Protein AF-A0A3D5CWH2-F1 (afdb_monomer_lite)

Sequence (52 aa):
LVPGPPFSVHKEEVATHYHAHYVLTELASITMEKGLKGQYPAEETAWLLSPR

pLDDT: mean 93.61, std 5.99, range [66.62, 98.62]

Radius of gyration: 12.45 Å; chains: 1; bounding box: 27×25×27 Å

Structure (mmCIF, N/CA/C/O backbone):
data_AF-A0A3D5CWH2-F1
#
_entry.id   AF-A0A3D5CWH2-F1
#
loop_
_atom_site.group_PDB
_atom_site.id
_atom_site.type_symbol
_atom_site.label_atom_id
_atom_site.label_alt_id
_atom_site.label_comp_id
_atom_site.label_asym_id
_atom_site.label_entity_id
_atom_site.label_seq_id
_atom_site.pdbx_PDB_ins_code
_atom_site.Cartn_x
_atom_site.Cartn_y
_atom_site.Cartn_z
_atom_site.occupancy
_atom_site.B_iso_or_equiv
_atom_site.auth_seq_id
_atom_site.auth_comp_id
_atom_site.auth_asym_id
_atom_site.auth_atom_id
_atom_site.pdbx_PDB_model_num
ATOM 1 N N . LEU A 1 1 ? -9.686 16.641 0.980 1.00 66.62 1 LEU A N 1
ATOM 2 C CA . LEU A 1 1 ? -8.433 15.963 1.384 1.00 66.62 1 LEU A CA 1
ATOM 3 C C . LEU A 1 1 ? -8.348 15.972 2.901 1.00 66.62 1 LEU A C 1
ATOM 5 O O . LEU A 1 1 ? -8.432 17.045 3.487 1.00 66.62 1 LEU A O 1
ATOM 9 N N . VAL A 1 2 ? -8.255 14.799 3.529 1.00 78.69 2 VAL A N 1
ATOM 10 C CA . VAL A 1 2 ? -8.001 14.701 4.975 1.00 78.69 2 VAL A CA 1
ATOM 11 C C . VAL A 1 2 ? -6.511 14.989 5.195 1.00 78.69 2 VAL A C 1
ATOM 13 O O . VAL A 1 2 ? -5.689 14.394 4.496 1.00 78.69 2 VAL A O 1
ATOM 16 N N . PRO A 1 3 ? -6.132 15.897 6.110 1.00 85.81 3 PRO A N 1
ATOM 17 C CA . PRO A 1 3 ? -4.723 16.182 6.369 1.00 85.81 3 PRO A CA 1
ATOM 18 C C . PRO A 1 3 ? -4.040 14.931 6.930 1.00 85.81 3 PRO A C 1
ATOM 20 O O . PRO A 1 3 ? -4.585 14.307 7.838 1.00 85.81 3 PRO A O 1
ATOM 23 N N . GLY A 1 4 ? -2.876 14.544 6.412 1.00 83.81 4 GLY A N 1
ATOM 24 C CA . GLY A 1 4 ? -2.111 13.412 6.949 1.00 83.81 4 GLY A CA 1
ATOM 25 C C . GLY A 1 4 ? -1.403 13.725 8.279 1.00 83.81 4 GLY A C 1
ATOM 26 O O . GLY A 1 4 ? -1.499 14.852 8.772 1.00 83.81 4 GLY A O 1
ATOM 27 N N . PRO A 1 5 ? -0.675 12.750 8.861 1.00 86.19 5 PRO A N 1
ATOM 28 C CA . PRO A 1 5 ? -0.635 11.334 8.483 1.00 86.19 5 PRO A CA 1
ATOM 29 C C . PRO A 1 5 ? -1.729 10.472 9.168 1.00 86.19 5 PRO A C 1
ATOM 31 O O . PRO A 1 5 ? -2.297 10.886 10.184 1.00 86.19 5 PRO A O 1
ATOM 34 N N . PRO A 1 6 ? -2.009 9.264 8.633 1.00 89.31 6 PRO A N 1
ATOM 35 C CA . PRO A 1 6 ? -1.609 8.819 7.294 1.00 89.31 6 PRO A CA 1
ATOM 36 C C . PRO A 1 6 ? -2.315 9.640 6.200 1.00 89.31 6 PRO A C 1
ATOM 38 O O . PRO A 1 6 ? -3.424 10.138 6.405 1.00 89.31 6 PRO A O 1
ATOM 41 N N . PHE A 1 7 ? -1.638 9.833 5.066 1.00 92.06 7 PHE A N 1
ATOM 42 C CA . PHE A 1 7 ? -2.246 10.407 3.863 1.00 92.06 7 PHE A CA 1
ATOM 43 C C . PHE A 1 7 ? -3.030 9.321 3.118 1.00 92.06 7 PHE A C 1
ATOM 45 O O . PHE A 1 7 ? -2.667 8.149 3.175 1.00 92.06 7 PHE A O 1
ATOM 52 N N . SER A 1 8 ? -4.098 9.715 2.424 1.00 92.94 8 SER A N 1
ATOM 53 C CA . SER A 1 8 ? -4.813 8.824 1.506 1.00 92.94 8 SER A CA 1
ATOM 54 C C . SER A 1 8 ? -4.040 8.740 0.194 1.00 92.94 8 SER A C 1
ATOM 56 O O . SER A 1 8 ? -3.777 9.782 -0.400 1.00 92.94 8 SER A O 1
ATOM 58 N N . VAL A 1 9 ? -3.712 7.528 -0.252 1.00 94.00 9 VAL A N 1
ATOM 59 C CA . VAL A 1 9 ? -2.977 7.270 -1.499 1.00 94.00 9 VAL A CA 1
ATOM 60 C C . VAL A 1 9 ? -3.874 6.457 -2.425 1.00 94.00 9 VAL A C 1
ATOM 62 O O . VAL A 1 9 ? -4.368 5.402 -2.033 1.00 94.00 9 VAL A O 1
ATOM 65 N N . HIS A 1 10 ? -4.100 6.949 -3.642 1.00 93.56 10 HIS A N 1
ATOM 66 C CA . HIS A 1 10 ? -4.913 6.252 -4.642 1.00 93.56 10 HIS A CA 1
ATOM 67 C C . HIS A 1 10 ? -4.081 5.237 -5.439 1.00 93.56 10 HIS A C 1
ATOM 69 O O . HIS A 1 10 ? -2.863 5.372 -5.573 1.00 93.56 10 HIS A O 1
ATOM 75 N N . LYS A 1 11 ? -4.744 4.234 -6.024 1.00 95.75 11 LYS A N 1
ATOM 76 C CA . LYS A 1 11 ? -4.114 3.198 -6.861 1.00 95.75 11 LYS A CA 1
ATOM 77 C C . LYS A 1 11 ? -3.297 3.788 -8.015 1.00 95.75 11 LYS A C 1
ATOM 79 O O . LYS A 1 11 ? -2.225 3.278 -8.332 1.00 95.75 11 LYS A O 1
ATOM 84 N N . GLU A 1 12 ? -3.757 4.887 -8.605 1.00 96.75 12 GLU A N 1
ATOM 85 C CA . GLU A 1 12 ? -3.069 5.602 -9.683 1.00 96.75 12 GLU A CA 1
ATOM 86 C C . GLU A 1 12 ? -1.740 6.210 -9.219 1.00 96.75 12 GLU A C 1
ATOM 88 O O . GLU A 1 12 ? -0.770 6.231 -9.978 1.00 96.75 12 GLU A O 1
ATOM 93 N N . GLU A 1 13 ? -1.663 6.670 -7.970 1.00 97.25 13 GLU A N 1
ATOM 94 C CA . GLU A 1 13 ? -0.432 7.200 -7.379 1.00 97.25 13 GLU A CA 1
ATOM 95 C C . GLU A 1 13 ? 0.566 6.066 -7.115 1.00 97.25 13 GLU A C 1
ATOM 97 O O . GLU A 1 13 ? 1.731 6.169 -7.502 1.00 97.25 13 GLU A O 1
ATOM 102 N N . VAL A 1 14 ? 0.098 4.928 -6.586 1.00 97.56 14 VAL A N 1
ATOM 103 C CA . VAL A 1 14 ? 0.920 3.710 -6.459 1.00 97.56 14 VAL A CA 1
ATOM 104 C C . VAL A 1 14 ? 1.479 3.299 -7.827 1.00 97.56 14 VAL A C 1
ATOM 106 O O . VAL A 1 14 ? 2.681 3.071 -7.968 1.00 97.56 14 VAL A O 1
ATOM 109 N N . ALA A 1 15 ? 0.638 3.261 -8.863 1.00 97.19 15 ALA A N 1
ATOM 110 C CA . ALA A 1 15 ? 1.081 2.952 -10.218 1.00 97.19 15 ALA A CA 1
ATOM 111 C C . ALA A 1 15 ? 2.118 3.965 -10.722 1.00 97.19 15 ALA A C 1
ATOM 113 O O . ALA A 1 15 ? 3.183 3.559 -11.180 1.00 97.19 15 ALA A O 1
ATOM 114 N N . THR A 1 16 ? 1.857 5.265 -10.578 1.00 98.25 16 THR A N 1
ATOM 115 C CA . THR A 1 16 ? 2.765 6.341 -11.012 1.00 98.25 16 THR A CA 1
ATOM 116 C C . THR A 1 16 ? 4.159 6.193 -10.406 1.00 98.25 16 THR A C 1
ATOM 118 O O . THR A 1 16 ? 5.154 6.370 -11.108 1.00 98.25 16 THR A O 1
ATOM 121 N N . HIS A 1 17 ? 4.248 5.824 -9.128 1.00 98.12 17 HIS A N 1
ATOM 122 C CA . HIS A 1 17 ? 5.528 5.706 -8.436 1.00 98.12 17 HIS A CA 1
ATOM 123 C C . HIS A 1 17 ? 6.260 4.382 -8.687 1.00 98.12 17 HIS A C 1
ATOM 125 O O . HIS A 1 17 ? 7.490 4.382 -8.730 1.00 98.12 17 HIS A O 1
ATOM 131 N N . TYR A 1 18 ? 5.548 3.264 -8.869 1.00 98.06 18 TYR A N 1
ATOM 132 C CA . TYR A 1 18 ? 6.179 1.937 -8.846 1.00 98.06 18 TYR A CA 1
ATOM 133 C C . TYR A 1 18 ? 6.139 1.165 -10.175 1.00 98.06 18 TYR A C 1
ATOM 135 O O . TYR A 1 18 ? 6.993 0.304 -10.391 1.00 98.06 18 TYR A O 1
ATOM 143 N N . HIS A 1 19 ? 5.225 1.476 -11.104 1.00 96.69 19 HIS A N 1
ATOM 144 C CA . HIS A 1 19 ? 5.035 0.729 -12.365 1.00 96.69 19 HIS A CA 1
ATOM 145 C C . HIS A 1 19 ? 6.308 0.608 -13.223 1.00 96.69 19 HIS A C 1
ATOM 147 O O . HIS A 1 19 ? 6.495 -0.400 -13.915 1.00 96.69 19 HIS A O 1
ATOM 153 N N . ALA A 1 20 ? 7.167 1.633 -13.198 1.00 98.06 20 ALA A N 1
ATOM 154 C CA . ALA A 1 20 ? 8.383 1.681 -14.008 1.00 98.06 20 ALA A CA 1
ATOM 155 C C . ALA A 1 20 ? 9.395 0.583 -13.637 1.00 98.06 20 ALA A C 1
ATOM 157 O O . ALA A 1 20 ? 10.139 0.125 -14.500 1.00 98.06 20 ALA A O 1
ATOM 158 N N . HIS A 1 21 ? 9.401 0.139 -12.377 1.00 98.25 21 HIS A N 1
ATOM 159 C CA . HIS A 1 21 ? 10.385 -0.812 -11.849 1.00 98.25 21 HIS A CA 1
ATOM 160 C C . HIS A 1 21 ? 9.765 -2.131 -11.377 1.00 98.25 21 HIS A C 1
ATOM 162 O O . HIS A 1 21 ? 10.464 -3.140 -11.296 1.00 98.25 21 HIS A O 1
ATOM 168 N N . TYR A 1 22 ? 8.461 -2.137 -11.094 1.00 98.62 22 TYR A N 1
ATOM 169 C CA . TYR A 1 22 ? 7.765 -3.280 -10.520 1.00 98.62 22 TYR A CA 1
ATOM 170 C C . TYR A 1 22 ? 6.538 -3.681 -11.337 1.00 98.62 22 TYR A C 1
ATOM 172 O O . TYR A 1 22 ? 5.844 -2.851 -11.93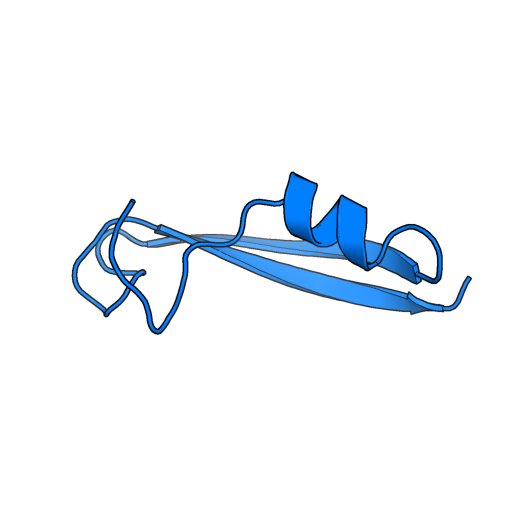1 1.00 98.62 22 TYR A O 1
ATOM 180 N N . VAL A 1 23 ? 6.244 -4.978 -11.309 1.00 98.19 23 VAL A N 1
ATOM 181 C CA . VAL A 1 23 ? 4.911 -5.516 -11.566 1.00 98.19 23 VAL A CA 1
ATOM 182 C C . VAL A 1 23 ? 4.116 -5.404 -10.268 1.00 98.19 23 VAL A C 1
ATOM 184 O O . VAL A 1 23 ? 4.528 -5.928 -9.232 1.00 98.19 23 VAL A O 1
ATOM 187 N N . LEU A 1 24 ? 2.988 -4.699 -10.325 1.00 98.19 24 LEU A N 1
ATOM 188 C CA . LEU A 1 24 ? 2.097 -4.497 -9.184 1.00 98.19 24 LEU A CA 1
ATOM 189 C C . LEU A 1 24 ? 0.989 -5.548 -9.212 1.00 98.19 24 LEU A C 1
ATOM 191 O O . LEU A 1 24 ? 0.222 -5.602 -10.172 1.00 98.19 24 LEU A O 1
ATOM 195 N N . THR A 1 25 ? 0.893 -6.358 -8.159 1.00 98.06 25 THR A N 1
ATOM 196 C CA . THR A 1 25 ? -0.195 -7.327 -7.970 1.00 98.06 25 THR A CA 1
ATOM 197 C C . THR A 1 25 ? -1.004 -6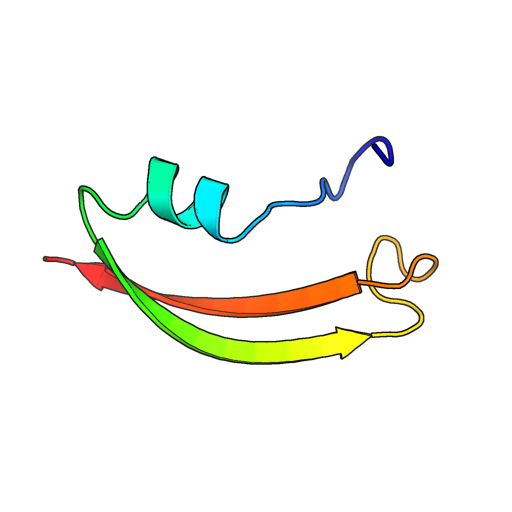.938 -6.741 1.00 98.06 25 THR A C 1
ATOM 199 O O . THR A 1 25 ? -0.465 -6.866 -5.639 1.00 98.06 25 THR A O 1
ATOM 202 N N . GLU A 1 26 ? -2.296 -6.680 -6.921 1.00 98.06 26 GLU A N 1
ATOM 203 C CA . GLU A 1 26 ? -3.223 -6.445 -5.813 1.00 98.06 26 GLU A CA 1
ATOM 204 C C . GLU A 1 26 ? -3.508 -7.785 -5.121 1.00 98.06 26 GLU A C 1
ATOM 206 O O . GLU A 1 26 ? -3.983 -8.721 -5.763 1.00 98.06 26 GLU A O 1
ATOM 211 N N . LEU A 1 27 ? -3.168 -7.907 -3.837 1.00 98.19 27 LEU A N 1
ATOM 212 C CA . LEU A 1 27 ? -3.383 -9.138 -3.069 1.00 98.19 27 LEU A CA 1
ATOM 213 C C . LEU A 1 27 ? -4.711 -9.126 -2.314 1.00 98.19 27 LEU A C 1
ATOM 215 O O . LEU A 1 27 ? -5.329 -10.173 -2.132 1.00 98.19 27 LEU A O 1
ATOM 219 N N . ALA A 1 28 ? -5.128 -7.952 -1.851 1.00 97.50 28 ALA A N 1
ATOM 220 C CA . ALA A 1 28 ? -6.381 -7.755 -1.144 1.00 97.50 28 ALA A CA 1
ATOM 221 C C . ALA A 1 28 ? -6.802 -6.290 -1.241 1.00 97.50 28 ALA A C 1
ATOM 223 O O . ALA A 1 28 ? -5.945 -5.406 -1.212 1.00 97.50 28 ALA A O 1
ATOM 224 N N . SER A 1 29 ? -8.110 -6.053 -1.273 1.00 96.88 29 SER A N 1
ATOM 225 C CA . SER A 1 29 ? -8.694 -4.741 -1.027 1.00 96.88 29 SER A CA 1
ATOM 226 C C . SER A 1 29 ? -9.912 -4.902 -0.130 1.00 96.88 29 SER A C 1
ATOM 228 O O . SER A 1 29 ? -10.793 -5.717 -0.417 1.00 96.88 29 SER A O 1
ATOM 230 N N . ILE A 1 30 ? -9.938 -4.181 0.990 1.00 96.69 30 ILE A N 1
ATOM 231 C CA . ILE A 1 30 ? -11.029 -4.245 1.962 1.00 96.69 30 ILE A CA 1
ATOM 232 C C . ILE A 1 30 ? -11.601 -2.859 2.220 1.00 96.69 30 ILE A C 1
ATOM 234 O O . ILE A 1 30 ? -10.879 -1.880 2.402 1.00 96.69 30 ILE A O 1
ATOM 238 N N . THR A 1 31 ? -12.928 -2.778 2.277 1.00 95.31 31 THR A N 1
ATOM 239 C CA . THR A 1 31 ? -13.616 -1.565 2.712 1.00 95.31 31 THR A CA 1
ATOM 240 C C . THR A 1 31 ? -13.727 -1.561 4.229 1.00 95.31 31 THR A C 1
ATOM 242 O O . THR A 1 31 ? -14.264 -2.490 4.831 1.00 95.31 31 THR A O 1
ATOM 245 N N . MET A 1 32 ? -13.245 -0.492 4.851 1.00 93.06 32 MET A N 1
ATOM 246 C CA . MET A 1 32 ? -13.308 -0.279 6.289 1.00 93.06 32 MET A CA 1
ATOM 247 C C . MET A 1 32 ? -14.163 0.946 6.579 1.00 93.06 32 MET A C 1
ATOM 249 O O . MET A 1 32 ? -13.810 2.053 6.182 1.00 93.06 32 MET A O 1
ATOM 253 N N . GLU A 1 33 ? -15.246 0.785 7.341 1.00 92.69 33 GLU A N 1
ATOM 254 C CA . GLU A 1 33 ? -16.081 1.919 7.773 1.00 92.69 33 GLU A CA 1
ATOM 255 C C . GLU A 1 33 ? -15.306 2.919 8.650 1.00 92.69 33 GLU A C 1
ATOM 257 O O . GLU A 1 33 ? -15.606 4.111 8.666 1.00 92.69 33 GLU A O 1
ATOM 262 N N . LYS A 1 34 ? -14.278 2.435 9.359 1.00 90.56 34 LYS A N 1
ATOM 263 C CA . LYS A 1 34 ? -13.370 3.214 10.212 1.00 90.56 34 LYS A CA 1
ATOM 264 C C . LYS A 1 34 ? -11.908 2.895 9.888 1.00 90.56 34 LYS A C 1
ATOM 266 O O . LYS A 1 34 ? -11.175 2.411 10.745 1.00 90.56 34 LYS A O 1
ATOM 271 N N . GLY A 1 35 ? -11.496 3.122 8.644 1.00 89.25 35 GLY A N 1
ATOM 272 C CA . GLY A 1 35 ? -10.135 2.837 8.184 1.00 89.25 35 GLY A CA 1
ATOM 273 C C . GLY A 1 35 ? -9.165 3.989 8.451 1.00 89.25 35 GLY A C 1
ATOM 274 O O . GLY A 1 35 ? -8.356 3.946 9.379 1.00 89.25 35 GLY A O 1
ATOM 275 N N . LEU A 1 36 ? -9.252 5.064 7.663 1.00 88.44 36 LEU A N 1
ATOM 276 C CA . LEU A 1 36 ? -8.295 6.169 7.736 1.00 88.44 36 LEU A CA 1
ATOM 277 C C . LEU A 1 36 ? -8.395 6.872 9.098 1.00 88.44 36 LEU A C 1
ATOM 279 O O . LEU A 1 36 ? -9.463 7.347 9.499 1.00 88.44 36 LEU A O 1
ATOM 283 N N . LYS A 1 37 ? -7.269 6.928 9.823 1.00 86.44 37 LYS A N 1
ATOM 284 C CA . LYS A 1 37 ? -7.180 7.423 11.213 1.00 86.44 37 LYS A CA 1
ATOM 285 C C . LYS A 1 37 ? -8.135 6.718 12.194 1.00 86.44 37 LYS A C 1
ATOM 287 O O . LYS A 1 37 ? -8.448 7.281 13.239 1.00 86.44 37 LYS A O 1
ATOM 292 N N . GLY A 1 38 ? -8.643 5.530 11.853 1.00 87.12 38 GLY A N 1
ATOM 293 C CA . GLY A 1 38 ? -9.663 4.833 12.641 1.00 87.12 38 GLY A CA 1
ATOM 294 C C . GLY A 1 38 ? -11.009 5.567 12.716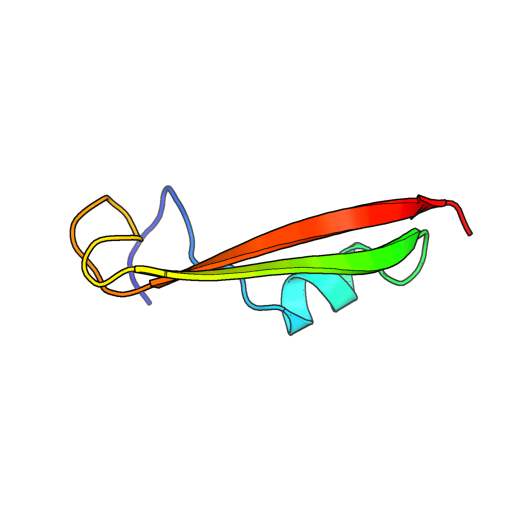 1.00 87.12 38 GLY A C 1
ATOM 295 O O . GLY A 1 38 ? -1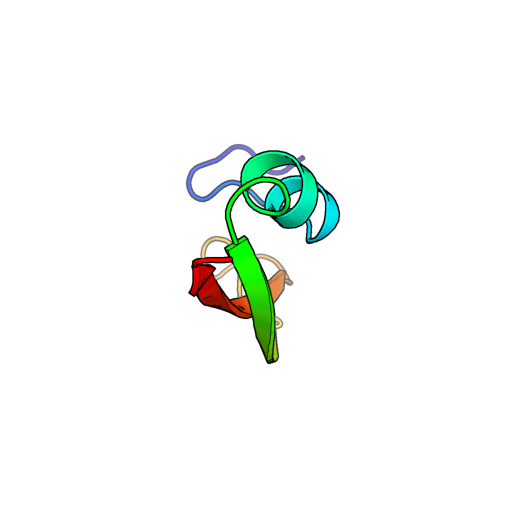1.820 5.274 13.594 1.00 87.12 38 GLY A O 1
ATOM 296 N N . GLN A 1 39 ? -11.240 6.558 11.848 1.00 87.88 39 GLN A N 1
ATOM 297 C CA . GLN A 1 39 ? -12.392 7.460 11.939 1.00 87.88 39 GLN A CA 1
ATOM 298 C C . GLN A 1 39 ? -13.152 7.582 10.622 1.00 87.88 39 GLN A C 1
ATOM 300 O O . GLN A 1 39 ? -14.378 7.649 10.646 1.00 87.88 39 GLN A O 1
ATOM 305 N N . TYR A 1 40 ? -12.445 7.616 9.495 1.00 89.19 40 TYR A N 1
ATOM 306 C CA . TYR A 1 40 ? -13.056 7.836 8.190 1.00 89.19 40 TYR A CA 1
ATOM 307 C C . TYR A 1 40 ? -13.148 6.526 7.407 1.00 89.19 40 TYR A C 1
ATOM 309 O O . TYR A 1 40 ? -12.202 5.728 7.465 1.00 89.19 40 TYR A O 1
ATOM 317 N N . PRO A 1 41 ? -14.234 6.317 6.642 1.00 91.94 41 PRO A N 1
ATOM 318 C CA . PRO A 1 41 ? -14.310 5.214 5.704 1.00 91.94 41 PRO A CA 1
ATOM 319 C C . PRO A 1 41 ? -13.114 5.237 4.759 1.00 91.94 41 PRO A C 1
ATOM 321 O O . PRO A 1 41 ? -12.740 6.296 4.249 1.00 91.94 41 PRO A O 1
ATOM 324 N N . ALA A 1 42 ? -12.501 4.082 4.555 1.00 93.25 42 ALA A N 1
ATOM 325 C CA . ALA A 1 42 ? -11.365 3.943 3.664 1.00 93.25 42 ALA A CA 1
ATOM 326 C C . ALA A 1 42 ? -11.364 2.576 2.992 1.00 93.25 42 ALA A C 1
ATOM 328 O O . ALA A 1 42 ? -11.978 1.622 3.471 1.00 93.25 42 ALA A O 1
ATOM 329 N N . GLU A 1 43 ? -10.640 2.509 1.889 1.00 95.06 43 GLU A N 1
ATOM 330 C CA . GLU A 1 43 ? -10.244 1.266 1.257 1.00 95.06 43 GLU A CA 1
ATOM 331 C C . GLU A 1 43 ? -8.791 0.987 1.646 1.00 95.06 43 GLU A C 1
ATOM 333 O O . GLU A 1 43 ? -7.919 1.837 1.455 1.00 95.06 43 GLU A O 1
ATOM 338 N N . GLU A 1 44 ? -8.543 -0.171 2.254 1.00 95.25 44 GLU A N 1
ATOM 339 C CA . GLU A 1 44 ? -7.196 -0.640 2.560 1.00 95.25 44 GLU A CA 1
ATOM 340 C C . GLU A 1 44 ? -6.803 -1.702 1.536 1.00 95.25 44 GLU A C 1
ATOM 342 O O . GLU A 1 44 ? -7.426 -2.762 1.451 1.00 95.25 44 GLU A O 1
ATOM 347 N N . THR A 1 45 ? -5.765 -1.405 0.755 1.00 97.44 45 THR A N 1
ATOM 348 C CA . THR A 1 45 ? -5.305 -2.262 -0.338 1.00 97.44 45 THR A CA 1
ATOM 349 C C . THR A 1 45 ? -3.878 -2.736 -0.089 1.00 97.44 45 THR A C 1
ATOM 351 O O . THR A 1 45 ? -2.963 -1.932 0.099 1.00 97.44 45 THR A O 1
ATOM 354 N N . ALA A 1 46 ? -3.673 -4.050 -0.137 1.00 97.69 46 ALA A N 1
ATOM 355 C CA . ALA A 1 46 ? -2.362 -4.676 -0.034 1.00 97.69 46 ALA A CA 1
ATOM 356 C C . ALA A 1 46 ? -1.799 -4.978 -1.429 1.00 97.69 46 ALA A C 1
ATOM 358 O O . ALA A 1 46 ? -2.440 -5.651 -2.239 1.00 97.69 46 ALA A O 1
ATOM 359 N N . TRP A 1 47 ? -0.570 -4.525 -1.685 1.00 98.31 47 TRP A N 1
ATOM 360 C CA . TRP A 1 47 ? 0.125 -4.701 -2.961 1.00 98.31 47 TRP A CA 1
ATOM 361 C C . TRP A 1 47 ? 1.371 -5.572 -2.799 1.00 98.31 47 T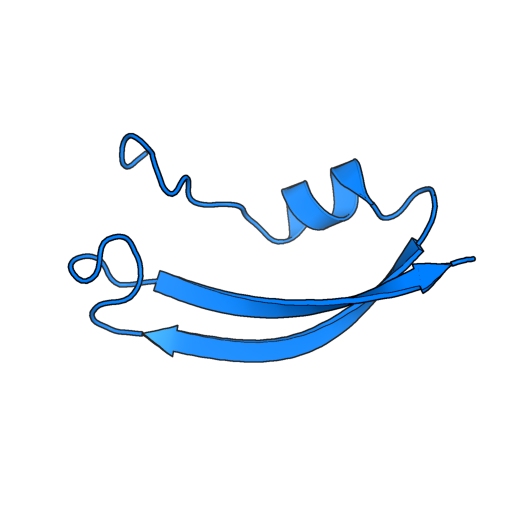RP A C 1
ATOM 363 O O . TRP A 1 47 ? 2.200 -5.323 -1.925 1.00 98.31 47 TRP A O 1
ATOM 373 N N . LEU A 1 48 ? 1.543 -6.550 -3.688 1.00 98.31 48 LEU A N 1
ATOM 374 C CA . LEU A 1 48 ? 2.817 -7.219 -3.928 1.00 98.31 48 LEU A CA 1
ATOM 375 C C . LEU A 1 48 ? 3.545 -6.515 -5.073 1.00 98.31 48 LEU A C 1
ATOM 377 O O . LEU A 1 48 ? 3.015 -6.393 -6.179 1.00 98.31 48 LEU A O 1
ATOM 381 N N . LEU A 1 49 ? 4.775 -6.085 -4.804 1.00 98.38 49 LEU A N 1
ATOM 382 C CA . LEU A 1 49 ? 5.676 -5.484 -5.782 1.00 98.38 49 LEU A CA 1
ATOM 383 C C . LEU A 1 49 ? 6.739 -6.514 -6.161 1.00 98.38 49 LEU A C 1
ATOM 385 O O . LEU A 1 49 ? 7.597 -6.855 -5.347 1.00 98.38 49 LEU A O 1
ATOM 389 N N . SER A 1 50 ? 6.695 -7.005 -7.396 1.00 98.19 50 SER A N 1
ATOM 390 C CA . SER A 1 50 ? 7.722 -7.900 -7.939 1.00 98.19 50 SER A CA 1
ATOM 391 C C . SER A 1 50 ? 8.619 -7.131 -8.907 1.00 98.19 50 SER A C 1
ATOM 393 O O . SER A 1 50 ? 8.079 -6.415 -9.752 1.00 98.19 50 SER A O 1
ATOM 395 N N . PRO A 1 51 ? 9.957 -7.222 -8.800 1.00 97.12 51 PRO A N 1
ATOM 396 C CA . PRO A 1 51 ? 10.851 -6.615 -9.784 1.00 97.12 51 PRO A CA 1
ATOM 397 C C . PRO A 1 51 ? 10.504 -7.073 -11.205 1.00 97.12 51 PRO A C 1
ATOM 399 O O . PRO A 1 51 ? 10.087 -8.219 -11.392 1.00 97.12 51 PRO A O 1
ATOM 402 N N . ARG A 1 52 ? 10.650 -6.173 -12.178 1.00 91.38 52 ARG A N 1
ATOM 403 C CA . ARG A 1 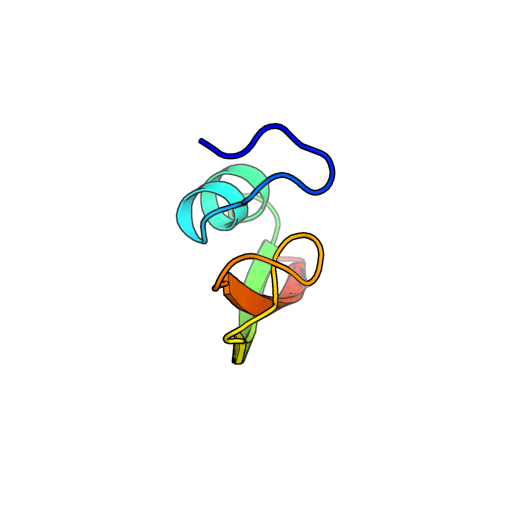52 ? 10.530 -6.506 -13.604 1.00 91.38 52 ARG A CA 1
ATOM 404 C C . ARG A 1 52 ? 11.763 -7.223 -14.141 1.00 91.38 52 ARG A C 1
ATOM 406 O O . ARG A 1 52 ? 12.875 -6.929 -13.651 1.00 91.38 52 ARG A O 1
#

Secondary structure (DSSP, 8-state):
---SSSPP--HHHHHHHHTTTEEEEEEEEEEEEEEETTTEEEEEEEEEEEE-

Foldseek 3Di:
DPDDDVDDDDPVNVCVPQVVFWDKDWPDWDWDCQPRVRNHIDIDTDIDTDGD